Protein AF-A0A060YTP4-F1 (afdb_monomer)

pLDDT: mean 78.11, std 21.28, range [36.34, 98.19]

Mean predicted aligned error: 12.47 Å

Organism: Oncorhynchus mykiss (NCBI:txid8022)

Sequence (143 aa):
SSNTKVCVDCFQAVFTDLEIMAALFSSAIHDVDHPGVSNQFLINTNSELALMYNDASVLENHHLAVGFKLLQEDNCDIFQSLSKKQGQSLRKMVIDMVLATDMSKHMNFLADLKTMVETKKVTSLGVLLLDNYSDRIQVRGHS

Nearest PDB structures (foldseek):
  3tvx-assembly2_B  TM=7.513E-01  e=5.710E-13  Homo sapiens
  1xoq-assembly2_B  TM=7.774E-01  e=2.345E-12  Homo sapiens
  4npv-assembly1_A  TM=8.654E-01  e=2.515E-07  Homo sapiens
  5jo3-assembly1_B  TM=8.421E-01  e=4.683E-07  Homo sapiens
  1tbf-assembly1_A  TM=8.521E-01  e=1.534E-06  Homo sapiens

Secondary structure (DSSP, 8-state):
-HHHHHHHHHHHHHS-HHHHHHHHHHHHHTTTT--SS-HHHHHHTT-HHHHHTTTSSHHHHHHHHHHHHHTTSTT--TTTTS-HHHHHHHHHHHHHHHHTT-HHHHHHHHHHHHHHHHHHTT--S-------TTHHHHTTT--

InterPro domains:
  IPR002073 3'5'-cyclic nucleotide phosphodiesterase, catalytic domain [PF00233] (11-123)
  IPR002073 3'5'-cyclic nucleotide phosphodiesterase, catalytic domain [PS51845] (1-143)
  IPR023088 3'5'-cyclic nucleotide phosphodiesterase [PR00387] (16-29)
  IPR023088 3'5'-cyclic nucleotide phosphodiesterase [PR00387] (30-45)
  IPR023088 3'5'-cyclic nucleotide phosphodiesterase [PR00387] (57-73)
  IPR023174 3'5'-cyclic nucleotide phosphodiesterase, conserved site [PS00126] (30-41)
  IPR036971 3'5'-cyclic nucleotide phosphodiesterase, catalytic domain superfamily [G3DSA:1.10.1300.10] (3-142)

Structure (mmCIF, N/CA/C/O backbone):
data_AF-A0A060YTP4-F1
#
_entry.id   AF-A0A060YTP4-F1
#
loop_
_atom_site.group_PDB
_atom_site.id
_atom_site.type_symbol
_atom_site.label_atom_id
_atom_site.label_alt_id
_atom_site.label_comp_id
_atom_site.label_asym_id
_atom_site.label_entity_id
_atom_site.label_seq_id
_atom_site.pdbx_PDB_ins_code
_atom_site.Cartn_x
_atom_site.Cartn_y
_atom_site.Cartn_z
_atom_site.occupancy
_atom_site.B_iso_or_equiv
_atom_site.auth_seq_id
_atom_site.auth_comp_id
_atom_site.auth_asym_id
_atom_site.auth_atom_id
_atom_site.pdbx_PDB_model_num
ATOM 1 N N . SER A 1 1 ? -10.786 -18.740 -27.279 1.00 48.03 1 SER A N 1
ATOM 2 C CA . SER A 1 1 ? -9.832 -19.471 -26.417 1.00 48.03 1 SER A CA 1
ATOM 3 C C . SER A 1 1 ? -8.364 -19.173 -26.755 1.00 48.03 1 SER A C 1
ATOM 5 O O . SER A 1 1 ? -7.521 -19.256 -25.875 1.00 48.03 1 SER A O 1
ATOM 7 N N . SER A 1 2 ? -8.030 -18.749 -27.983 1.00 44.31 2 SER A N 1
ATOM 8 C CA . SER A 1 2 ? -6.634 -18.498 -28.392 1.00 44.31 2 SER A CA 1
ATOM 9 C C . SER A 1 2 ? -6.033 -17.161 -27.919 1.00 44.31 2 SER A C 1
ATOM 11 O O . SER A 1 2 ? -4.843 -17.111 -27.642 1.00 44.31 2 SER A O 1
ATOM 13 N N . ASN A 1 3 ? -6.833 -16.099 -27.748 1.00 42.06 3 ASN A N 1
ATOM 14 C CA . ASN A 1 3 ? -6.310 -14.778 -27.344 1.00 42.06 3 ASN A CA 1
ATOM 15 C C . ASN A 1 3 ? -5.907 -14.693 -25.864 1.00 42.06 3 ASN A C 1
ATOM 17 O O . ASN A 1 3 ? -5.040 -13.903 -25.510 1.00 42.06 3 ASN A O 1
ATOM 21 N N . THR A 1 4 ? -6.507 -15.511 -24.996 1.00 48.12 4 THR A N 1
ATOM 22 C CA . THR A 1 4 ? -6.185 -15.513 -23.563 1.00 48.12 4 THR A CA 1
ATOM 23 C C . THR A 1 4 ? -4.834 -16.180 -23.296 1.00 48.12 4 THR A C 1
ATOM 25 O O . THR A 1 4 ? -4.093 -15.708 -22.447 1.00 48.12 4 THR A O 1
ATOM 28 N N . LYS A 1 5 ? -4.473 -17.223 -24.060 1.00 45.19 5 LYS A N 1
ATOM 29 C CA . LYS A 1 5 ? -3.175 -17.910 -23.922 1.00 45.19 5 LYS A CA 1
ATOM 30 C C . LYS A 1 5 ? -1.998 -17.030 -24.354 1.00 45.19 5 LYS A C 1
ATOM 32 O O . LYS A 1 5 ? -1.045 -16.891 -23.605 1.00 45.19 5 LYS A O 1
ATOM 37 N N . VAL A 1 6 ? -2.130 -16.333 -25.485 1.00 50.03 6 VAL A N 1
ATOM 38 C CA . VAL A 1 6 ? -1.076 -15.442 -26.014 1.00 50.03 6 VAL A CA 1
ATOM 39 C C . VAL A 1 6 ? -0.746 -14.286 -25.054 1.00 50.03 6 VAL A C 1
ATOM 41 O O . VAL A 1 6 ? 0.403 -13.861 -24.978 1.00 50.03 6 VAL A O 1
ATOM 44 N N . CYS A 1 7 ? -1.730 -13.790 -24.294 1.00 51.00 7 CYS A N 1
ATOM 45 C CA . CYS A 1 7 ? -1.513 -12.722 -23.312 1.00 51.00 7 CYS A CA 1
ATOM 46 C C . CYS A 1 7 ? -0.732 -13.210 -22.076 1.00 51.00 7 CYS A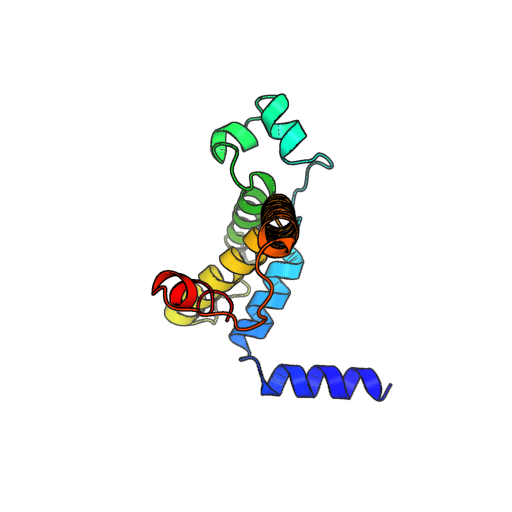 C 1
ATOM 48 O O . CYS A 1 7 ? 0.169 -12.516 -21.611 1.00 51.00 7 CYS A O 1
ATOM 50 N N . VAL A 1 8 ? -1.034 -14.418 -21.579 1.00 54.56 8 VAL A N 1
ATOM 51 C CA . VAL A 1 8 ? -0.358 -15.012 -20.409 1.00 54.56 8 VAL A CA 1
ATOM 52 C C . VAL A 1 8 ? 1.092 -15.386 -20.737 1.00 54.56 8 VAL A C 1
ATOM 54 O O . VAL A 1 8 ? 1.988 -15.090 -19.951 1.00 54.56 8 VAL A O 1
ATOM 57 N N . ASP A 1 9 ? 1.333 -15.944 -21.927 1.00 54.28 9 ASP A N 1
ATOM 58 C CA . ASP A 1 9 ? 2.673 -16.358 -22.367 1.00 54.28 9 ASP A CA 1
ATOM 59 C C . ASP A 1 9 ? 3.614 -15.151 -22.583 1.00 54.28 9 ASP A C 1
ATOM 61 O O . ASP A 1 9 ? 4.808 -15.219 -22.295 1.00 54.28 9 ASP A O 1
ATOM 65 N N . CYS A 1 10 ? 3.080 -14.011 -23.043 1.00 53.28 10 CYS A N 1
ATOM 66 C CA . CYS A 1 10 ? 3.827 -12.752 -23.160 1.00 53.28 10 CYS A CA 1
ATOM 67 C C . CYS A 1 10 ? 4.160 -12.152 -21.782 1.00 53.28 10 CYS A C 1
ATOM 69 O O . CYS A 1 10 ? 5.269 -11.665 -21.570 1.00 53.28 10 CYS A O 1
ATOM 71 N N . PHE A 1 11 ? 3.229 -12.233 -20.825 1.00 52.75 11 PHE A N 1
ATOM 72 C CA . PHE A 1 11 ? 3.435 -11.746 -19.457 1.00 52.75 11 PHE A CA 1
ATOM 73 C C . PHE A 1 11 ? 4.541 -12.521 -18.725 1.00 52.75 11 PHE A C 1
ATOM 75 O O . PHE A 1 11 ? 5.385 -11.910 -18.073 1.00 52.75 11 PHE A O 1
ATOM 82 N N . GLN A 1 12 ? 4.590 -13.847 -18.889 1.00 54.78 12 GLN A N 1
ATOM 83 C CA . GLN A 1 12 ? 5.651 -14.693 -18.321 1.00 54.78 12 GLN A CA 1
ATOM 84 C C . GLN A 1 12 ? 7.034 -14.454 -18.944 1.00 54.78 12 GLN A C 1
ATOM 86 O O . GLN A 1 12 ? 8.048 -14.756 -18.322 1.00 54.78 12 GLN A O 1
ATOM 91 N N . ALA A 1 13 ? 7.100 -13.913 -20.163 1.00 61.31 13 ALA A N 1
ATOM 92 C CA . ALA A 1 13 ? 8.367 -13.587 -20.815 1.00 61.31 13 ALA A CA 1
ATOM 93 C C . ALA A 1 13 ? 8.971 -12.249 -20.345 1.00 61.31 13 ALA A C 1
ATOM 95 O O . ALA A 1 13 ? 10.150 -11.996 -20.591 1.00 61.31 13 ALA A O 1
ATOM 96 N N . VAL A 1 14 ? 8.170 -11.392 -19.700 1.00 73.31 14 VAL A N 1
ATOM 97 C CA . VAL A 1 14 ? 8.561 -10.032 -19.291 1.00 73.31 14 VAL A CA 1
ATOM 98 C C . VAL A 1 14 ? 8.749 -9.924 -17.779 1.00 73.31 14 VAL A C 1
ATOM 100 O O . VAL A 1 14 ? 9.652 -9.215 -17.341 1.00 73.31 14 VAL A O 1
ATOM 103 N N . PHE A 1 15 ? 7.941 -10.642 -16.996 1.00 77.00 15 PHE A N 1
ATOM 104 C CA . PHE A 1 15 ? 7.956 -10.582 -15.537 1.00 77.00 15 PHE A CA 1
ATOM 105 C C . PHE A 1 15 ? 8.395 -11.907 -14.924 1.00 77.00 15 PHE A C 1
ATOM 107 O O . PHE A 1 15 ? 8.018 -12.990 -15.368 1.00 77.00 15 PHE A O 1
ATOM 114 N N . THR A 1 16 ? 9.171 -11.811 -13.855 1.00 87.25 16 THR A N 1
ATOM 115 C CA . THR A 1 16 ? 9.534 -12.937 -13.002 1.00 87.25 16 THR A CA 1
ATOM 116 C C . THR A 1 16 ? 8.312 -13.474 -12.256 1.00 87.25 16 THR A C 1
ATOM 118 O O . THR A 1 16 ? 7.369 -12.742 -11.953 1.00 87.25 16 THR A O 1
ATOM 121 N N . ASP A 1 17 ? 8.358 -14.746 -11.854 1.00 88.50 17 ASP A N 1
ATOM 122 C CA . ASP A 1 17 ? 7.288 -15.355 -11.050 1.00 88.50 17 ASP A CA 1
ATOM 123 C C . ASP A 1 17 ? 7.008 -14.577 -9.751 1.00 88.50 17 ASP A C 1
ATOM 125 O O . ASP A 1 17 ? 5.870 -14.524 -9.286 1.00 88.50 17 ASP A O 1
ATOM 129 N N . LEU A 1 18 ? 8.034 -13.937 -9.172 1.00 87.88 18 LEU A N 1
ATOM 130 C CA . LEU A 1 18 ? 7.894 -13.123 -7.964 1.00 87.88 18 LEU A CA 1
ATOM 131 C C . LEU A 1 18 ? 7.125 -11.818 -8.230 1.00 87.88 18 LEU A C 1
ATOM 133 O O . LEU A 1 18 ? 6.329 -11.407 -7.389 1.00 87.88 18 LEU A O 1
ATOM 137 N N . GLU A 1 19 ? 7.344 -11.180 -9.381 1.00 84.06 19 GLU A N 1
ATOM 138 C CA . GLU A 1 19 ? 6.613 -9.978 -9.808 1.00 84.06 19 GLU A CA 1
ATOM 139 C C . GLU A 1 19 ? 5.157 -10.310 -10.134 1.00 84.06 19 GLU A C 1
ATOM 141 O O . GLU A 1 19 ? 4.252 -9.608 -9.686 1.00 84.06 19 GLU A O 1
ATOM 146 N N . ILE A 1 20 ? 4.914 -11.426 -10.829 1.00 87.44 20 ILE A N 1
ATOM 147 C CA . ILE A 1 20 ? 3.557 -11.915 -11.110 1.00 87.44 20 ILE A CA 1
ATOM 148 C C . ILE A 1 20 ? 2.822 -12.208 -9.796 1.00 87.44 20 ILE A C 1
ATOM 150 O O . ILE A 1 20 ? 1.686 -11.774 -9.607 1.00 87.44 20 ILE A O 1
ATOM 154 N N . MET A 1 21 ? 3.476 -12.899 -8.858 1.00 91.00 21 MET A N 1
ATOM 155 C CA . MET A 1 21 ? 2.915 -13.184 -7.537 1.00 91.00 21 MET A CA 1
ATOM 156 C C . MET A 1 21 ? 2.602 -11.903 -6.759 1.00 91.00 21 MET A C 1
ATOM 158 O O . MET A 1 21 ? 1.520 -11.788 -6.184 1.00 91.00 21 MET A O 1
ATOM 162 N N . ALA A 1 22 ? 3.518 -10.931 -6.762 1.00 91.00 22 ALA A N 1
ATOM 163 C CA . ALA A 1 22 ? 3.303 -9.643 -6.118 1.00 91.00 22 ALA A CA 1
ATOM 164 C C . ALA A 1 22 ? 2.116 -8.895 -6.741 1.00 91.00 22 ALA A C 1
ATOM 166 O O . ALA A 1 22 ? 1.272 -8.398 -6.005 1.00 91.00 22 ALA A O 1
ATOM 167 N N . ALA A 1 23 ? 1.996 -8.873 -8.071 1.00 87.38 23 ALA A N 1
ATOM 168 C CA . ALA A 1 23 ? 0.900 -8.203 -8.768 1.00 87.38 23 ALA A CA 1
ATOM 169 C C . ALA A 1 23 ? -0.461 -8.849 -8.475 1.00 87.38 23 ALA A C 1
ATOM 171 O O . ALA A 1 23 ? -1.446 -8.147 -8.238 1.00 87.38 23 ALA A O 1
ATOM 172 N N . LEU A 1 24 ? -0.521 -10.184 -8.437 1.00 92.19 24 LEU A N 1
ATOM 173 C CA . LEU A 1 24 ? -1.732 -10.919 -8.066 1.00 92.19 24 LEU A CA 1
ATOM 174 C C . LEU A 1 24 ? -2.128 -10.645 -6.614 1.00 92.19 24 LEU A C 1
ATOM 176 O O . LEU A 1 24 ? -3.295 -10.369 -6.338 1.00 92.19 24 LEU A O 1
ATOM 180 N N . PHE A 1 25 ? -1.162 -10.682 -5.696 1.00 94.81 25 PHE A N 1
ATOM 181 C CA . PHE A 1 25 ? -1.419 -10.414 -4.286 1.00 94.81 25 PHE A CA 1
ATOM 182 C C . PHE A 1 25 ? -1.853 -8.965 -4.049 1.00 94.81 25 PHE A C 1
ATOM 184 O O . PHE A 1 25 ? -2.876 -8.746 -3.408 1.00 94.81 25 PHE A O 1
ATOM 191 N N . SER A 1 26 ? -1.151 -7.982 -4.625 1.00 92.31 26 SER A N 1
ATOM 192 C CA . SER A 1 26 ? -1.556 -6.571 -4.598 1.00 92.31 26 SER A CA 1
ATOM 193 C C . SER A 1 26 ? -2.977 -6.390 -5.102 1.00 92.31 26 SER A C 1
ATOM 195 O O . SER A 1 26 ? -3.785 -5.766 -4.426 1.00 92.31 26 SER A O 1
ATOM 197 N N . SER A 1 27 ? -3.306 -6.989 -6.248 1.00 92.19 27 SER A N 1
ATOM 198 C CA . SER A 1 27 ? -4.652 -6.915 -6.822 1.00 92.19 27 SER A CA 1
ATOM 199 C C . SER A 1 27 ? -5.712 -7.507 -5.889 1.00 92.19 27 SER A C 1
ATOM 201 O O . SER A 1 27 ? -6.820 -6.988 -5.825 1.00 92.19 27 SER A O 1
ATOM 203 N N . ALA A 1 28 ? -5.388 -8.560 -5.136 1.00 94.62 28 ALA A N 1
ATOM 204 C CA . ALA A 1 28 ? -6.307 -9.158 -4.170 1.00 94.62 28 ALA A CA 1
ATOM 205 C C . ALA A 1 28 ? -6.530 -8.282 -2.925 1.00 94.62 28 ALA A C 1
ATOM 207 O O . ALA A 1 28 ? -7.636 -8.274 -2.388 1.00 94.62 28 ALA A O 1
ATOM 208 N N . ILE A 1 29 ? -5.504 -7.556 -2.463 1.00 95.94 29 ILE A N 1
ATOM 209 C CA . ILE A 1 29 ? -5.577 -6.779 -1.216 1.00 95.94 29 ILE A CA 1
ATOM 210 C C . ILE A 1 29 ? -5.847 -5.285 -1.410 1.00 95.94 29 ILE A C 1
ATOM 212 O O . ILE A 1 29 ? -6.082 -4.615 -0.414 1.00 95.94 29 ILE A O 1
ATOM 216 N N . HIS A 1 30 ? -5.796 -4.746 -2.634 1.00 94.94 30 HIS A N 1
ATOM 217 C CA . HIS A 1 30 ? -5.741 -3.292 -2.849 1.00 94.94 30 HIS A CA 1
ATOM 218 C C . HIS A 1 30 ? -6.918 -2.493 -2.276 1.00 94.94 30 HIS A C 1
ATOM 220 O O . HIS A 1 30 ? -6.710 -1.321 -2.017 1.00 94.94 30 HIS A O 1
ATOM 226 N N . ASP A 1 31 ? -8.079 -3.120 -2.047 1.00 94.19 31 ASP A N 1
ATOM 227 C CA . ASP A 1 31 ? -9.286 -2.513 -1.455 1.00 94.19 31 ASP A CA 1
ATOM 228 C C . ASP A 1 31 ? -9.795 -3.293 -0.215 1.00 94.19 31 ASP A C 1
ATOM 230 O O . ASP A 1 31 ? -10.973 -3.241 0.155 1.00 94.19 31 ASP A O 1
ATOM 234 N N . VAL A 1 32 ? -8.938 -4.087 0.440 1.0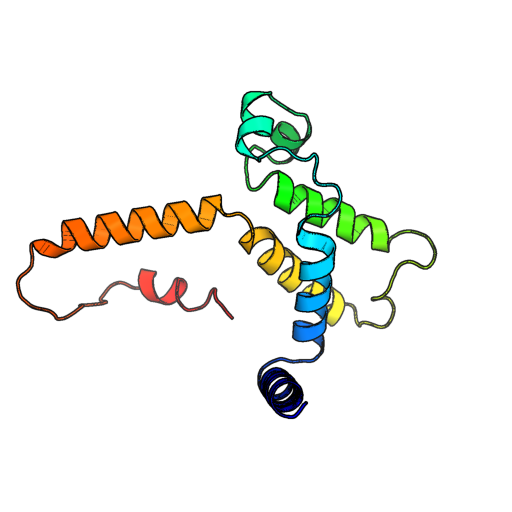0 94.94 32 VAL A N 1
ATOM 235 C CA . VAL A 1 32 ? -9.356 -4.899 1.598 1.00 94.94 32 VAL A CA 1
ATOM 236 C C . VAL A 1 32 ? -9.777 -4.014 2.777 1.00 94.94 32 VAL A C 1
ATOM 238 O O . VAL A 1 32 ? -9.068 -3.084 3.142 1.00 94.94 32 VAL A O 1
ATOM 241 N N . ASP A 1 33 ? -10.912 -4.316 3.412 1.00 96.12 33 ASP A N 1
ATOM 242 C CA . ASP A 1 33 ? -11.459 -3.521 4.529 1.00 96.12 33 ASP A CA 1
ATOM 243 C C . ASP A 1 33 ? -11.820 -2.064 4.149 1.00 96.12 33 ASP A C 1
ATOM 245 O O . ASP A 1 33 ? -11.783 -1.152 4.975 1.00 96.12 33 ASP A O 1
ATOM 249 N N . HIS A 1 34 ? -12.181 -1.816 2.882 1.00 95.50 34 HIS A N 1
ATOM 250 C CA . HIS A 1 34 ? -12.619 -0.492 2.435 1.00 95.50 34 HIS A CA 1
ATOM 251 C C . HIS A 1 34 ? -13.979 -0.091 3.062 1.00 95.50 34 HIS A C 1
ATOM 253 O O . HIS A 1 34 ? -14.990 -0.761 2.841 1.00 95.50 34 HIS A O 1
ATOM 259 N N . PRO A 1 35 ? -14.084 1.067 3.746 1.00 95.12 35 PRO A N 1
ATOM 260 C CA . PRO A 1 35 ? -15.283 1.497 4.484 1.00 95.12 35 PRO A CA 1
ATOM 261 C C . PRO A 1 35 ? -16.409 2.085 3.605 1.00 95.12 35 PRO A C 1
ATOM 263 O O . PRO A 1 35 ? -17.302 2.767 4.101 1.00 95.12 35 PRO A O 1
ATOM 266 N N . GLY A 1 36 ? -16.359 1.887 2.285 1.00 94.88 36 GLY A N 1
ATOM 267 C CA . GLY A 1 36 ? -17.277 2.514 1.318 1.00 94.88 36 GLY A CA 1
ATOM 268 C C . GLY A 1 36 ? -17.224 4.051 1.196 1.00 94.88 36 GLY A C 1
ATOM 269 O O . GLY A 1 36 ? -18.113 4.632 0.577 1.00 94.88 36 GLY A O 1
ATOM 270 N N . VAL A 1 37 ? -16.214 4.724 1.759 1.00 95.50 37 VAL A N 1
ATOM 271 C CA . VAL A 1 37 ? -16.031 6.191 1.693 1.00 95.50 37 VAL A CA 1
ATOM 272 C C . VAL A 1 37 ? -14.637 6.554 1.183 1.00 95.50 37 VAL A C 1
ATOM 274 O O . VAL A 1 37 ? -13.729 5.742 1.282 1.00 95.50 37 VAL A O 1
ATOM 277 N N . SER A 1 38 ? -14.454 7.757 0.634 1.00 95.19 38 SER A N 1
ATOM 278 C CA . SER A 1 38 ? -13.174 8.185 0.046 1.00 95.19 38 SER A CA 1
ATOM 279 C C . SER A 1 38 ? -12.154 8.682 1.081 1.00 95.19 38 SER A C 1
ATOM 281 O O . SER A 1 38 ? -12.530 9.122 2.170 1.00 95.19 38 SER A O 1
ATOM 283 N N . ASN A 1 39 ? -10.870 8.734 0.691 1.00 95.00 39 ASN A N 1
ATOM 284 C CA . ASN A 1 39 ? -9.796 9.379 1.467 1.00 95.00 39 ASN A CA 1
ATOM 285 C C . ASN A 1 39 ? -10.192 10.796 1.927 1.00 95.00 39 ASN A C 1
ATOM 287 O O . ASN A 1 39 ? -10.057 11.135 3.099 1.00 95.00 39 ASN A O 1
ATOM 291 N N . GLN A 1 40 ? -10.768 11.610 1.032 1.00 95.25 40 GLN A N 1
ATOM 292 C CA . GLN A 1 40 ? -11.176 12.980 1.361 1.00 95.25 40 GLN A CA 1
ATOM 293 C C . GLN A 1 40 ? -12.263 13.036 2.440 1.00 95.25 40 GLN A C 1
ATOM 295 O O . GLN A 1 40 ? -12.245 13.931 3.283 1.00 95.25 40 GLN A O 1
ATOM 300 N N . PHE A 1 41 ? -13.214 12.098 2.421 1.00 96.75 41 PHE A N 1
ATOM 301 C CA . PHE A 1 41 ? -14.235 12.018 3.460 1.00 96.75 41 PHE A CA 1
ATOM 302 C C . PHE A 1 41 ? -13.594 11.717 4.818 1.00 96.75 41 PHE A C 1
ATOM 304 O O . PHE A 1 41 ? -13.840 12.445 5.775 1.00 96.75 41 PHE A O 1
ATOM 311 N N . LEU A 1 42 ? -12.714 10.712 4.872 1.00 96.94 42 LEU A N 1
ATOM 312 C CA . LEU A 1 42 ? -12.007 10.300 6.088 1.00 96.94 42 LEU A CA 1
ATOM 313 C C . LEU A 1 42 ? -11.180 11.433 6.710 1.00 96.94 42 LEU A C 1
ATOM 315 O O . LEU A 1 42 ? -11.200 11.590 7.936 1.00 96.94 42 LEU A O 1
ATOM 319 N N . ILE A 1 43 ? -10.504 12.225 5.873 1.00 96.62 43 ILE A N 1
ATOM 320 C CA . ILE A 1 43 ? -9.734 13.412 6.275 1.00 96.62 43 ILE A CA 1
ATOM 321 C C . ILE A 1 43 ? -10.675 14.488 6.826 1.00 96.62 43 ILE A C 1
ATOM 323 O O . ILE A 1 43 ? -10.508 14.954 7.951 1.00 96.62 43 ILE A O 1
ATOM 327 N N . ASN A 1 44 ? -11.730 14.834 6.083 1.00 97.38 44 ASN A N 1
ATOM 328 C CA . ASN A 1 44 ? -12.677 15.879 6.486 1.00 97.38 44 ASN A CA 1
ATOM 329 C C . ASN A 1 44 ? -13.401 15.554 7.802 1.00 97.38 44 ASN A C 1
ATOM 331 O O . ASN A 1 44 ? -13.791 16.463 8.534 1.00 97.38 44 ASN A O 1
ATOM 335 N N . THR A 1 45 ? -13.593 14.269 8.108 1.00 97.50 45 THR A N 1
ATOM 336 C CA . THR A 1 45 ? -14.215 13.815 9.358 1.00 97.50 45 THR A CA 1
ATOM 337 C C . THR A 1 45 ? -13.227 13.595 10.505 1.00 97.50 45 THR A C 1
ATOM 339 O O . THR A 1 45 ? -13.666 13.192 11.577 1.00 97.50 45 THR A O 1
ATOM 342 N N . ASN A 1 46 ? -11.923 13.843 10.317 1.00 96.56 46 ASN A N 1
ATOM 343 C CA . ASN A 1 46 ? -10.864 13.523 11.289 1.00 96.56 46 ASN A CA 1
ATOM 344 C C . ASN A 1 46 ? -10.940 12.065 11.782 1.00 96.56 46 ASN A C 1
ATOM 346 O O . ASN A 1 46 ? -10.870 11.792 12.980 1.00 96.56 46 ASN A O 1
ATOM 350 N N . SER A 1 47 ? -11.155 11.126 10.856 1.00 97.69 47 SER A N 1
ATOM 351 C CA . SER A 1 47 ? -11.236 9.702 11.200 1.00 97.69 47 SER A CA 1
ATOM 352 C C . SER A 1 47 ? -9.922 9.195 11.806 1.00 97.69 47 SER A C 1
ATOM 354 O O . SER A 1 47 ? -8.847 9.715 11.500 1.00 97.69 47 SER A O 1
ATOM 356 N N . GLU A 1 48 ? -9.984 8.129 12.607 1.00 97.62 48 GLU A N 1
ATOM 357 C CA . GLU A 1 48 ? -8.780 7.514 13.185 1.00 97.62 48 GLU A CA 1
ATOM 358 C C . GLU A 1 48 ? -7.773 7.076 12.113 1.00 97.62 48 GLU A C 1
ATOM 360 O O . GLU A 1 48 ? -6.571 7.242 12.303 1.00 97.62 48 GLU A O 1
ATOM 365 N N . LEU A 1 49 ? -8.253 6.584 10.963 1.00 96.81 49 LEU A N 1
ATOM 366 C CA . LEU A 1 49 ? -7.398 6.211 9.834 1.00 96.81 49 LEU A CA 1
ATOM 367 C C . LEU A 1 49 ? -6.663 7.424 9.253 1.00 96.81 49 LEU A C 1
ATOM 369 O O . LEU A 1 49 ? -5.463 7.344 8.999 1.00 96.81 49 LEU A O 1
ATOM 373 N N . ALA A 1 50 ? -7.356 8.552 9.073 1.00 97.25 50 ALA A N 1
ATOM 374 C CA . ALA A 1 50 ? -6.741 9.776 8.563 1.00 97.25 50 ALA A CA 1
ATOM 375 C C . ALA A 1 50 ? -5.647 10.293 9.510 1.00 97.25 50 ALA A C 1
ATOM 377 O O . ALA A 1 50 ? -4.540 10.594 9.066 1.00 97.25 50 ALA A O 1
ATOM 378 N N . LEU A 1 51 ? -5.910 10.276 10.822 1.00 97.31 51 LEU A N 1
ATOM 379 C CA . LEU A 1 51 ? -4.923 10.635 11.845 1.00 97.31 51 LEU A CA 1
ATOM 380 C C . LEU A 1 51 ? -3.730 9.665 11.867 1.00 97.31 51 LEU A C 1
ATOM 382 O O . LEU A 1 51 ? -2.584 10.095 11.966 1.00 97.31 51 LEU A O 1
ATOM 386 N N . MET A 1 52 ? -3.983 8.360 11.750 1.00 97.62 52 MET A N 1
ATOM 387 C CA . MET A 1 52 ? -2.948 7.322 11.758 1.00 97.62 52 MET A CA 1
ATOM 388 C C . MET A 1 52 ? -1.999 7.437 10.562 1.00 97.62 52 MET A C 1
ATOM 390 O O . MET A 1 52 ? -0.785 7.292 10.717 1.00 97.62 52 MET A O 1
ATOM 394 N N . TYR A 1 53 ? -2.548 7.713 9.379 1.00 97.62 53 TYR A N 1
ATOM 395 C CA . TYR A 1 53 ? -1.792 7.804 8.130 1.00 97.62 53 TYR A CA 1
ATOM 396 C C . TYR A 1 53 ? -1.462 9.241 7.710 1.00 97.62 53 TYR A C 1
ATOM 398 O O . TYR A 1 53 ? -0.940 9.453 6.619 1.00 97.62 53 TYR A O 1
ATOM 406 N N . ASN A 1 54 ? -1.680 10.217 8.597 1.00 97.62 54 ASN A N 1
ATOM 407 C CA . ASN A 1 54 ? -1.337 11.628 8.399 1.00 97.62 54 ASN A CA 1
ATOM 408 C C . ASN A 1 54 ? -1.856 12.176 7.057 1.00 97.62 54 ASN A C 1
ATOM 410 O O . ASN A 1 54 ? -1.109 12.799 6.303 1.00 97.62 54 ASN A O 1
ATOM 414 N N . ASP A 1 55 ? -3.118 11.874 6.742 1.00 95.94 55 ASP A N 1
ATOM 415 C CA . ASP A 1 55 ? -3.833 12.299 5.530 1.00 95.94 55 ASP A CA 1
ATOM 416 C C . ASP A 1 55 ? -3.221 11.841 4.186 1.00 95.94 55 ASP A C 1
ATOM 418 O O . ASP A 1 55 ? -3.697 12.231 3.118 1.00 95.94 55 ASP A O 1
ATOM 422 N N . ALA A 1 56 ? -2.196 10.983 4.199 1.00 94.06 56 ALA A N 1
ATOM 423 C CA . ALA A 1 56 ? -1.481 10.547 3.003 1.00 94.06 56 ALA A CA 1
ATOM 424 C C . ALA A 1 56 ? -1.856 9.113 2.609 1.00 94.06 56 ALA A C 1
ATOM 426 O O . ALA A 1 56 ? -1.548 8.171 3.340 1.00 94.06 56 ALA A O 1
ATOM 427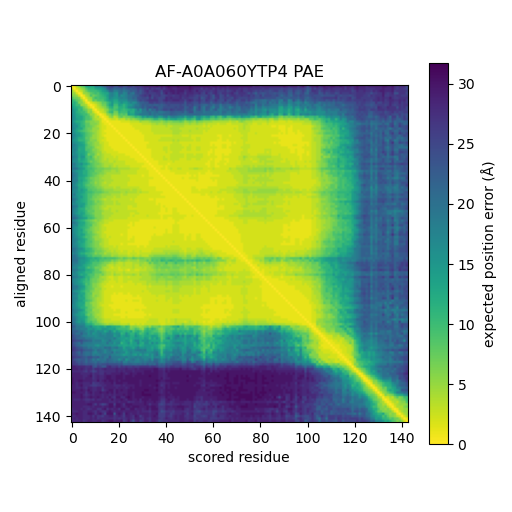 N N . SER A 1 57 ? -2.478 8.939 1.433 1.00 95.06 57 SER A N 1
ATOM 428 C CA . SER A 1 57 ? -2.906 7.629 0.900 1.00 95.06 57 SER A CA 1
ATOM 429 C C . SER A 1 57 ? -3.567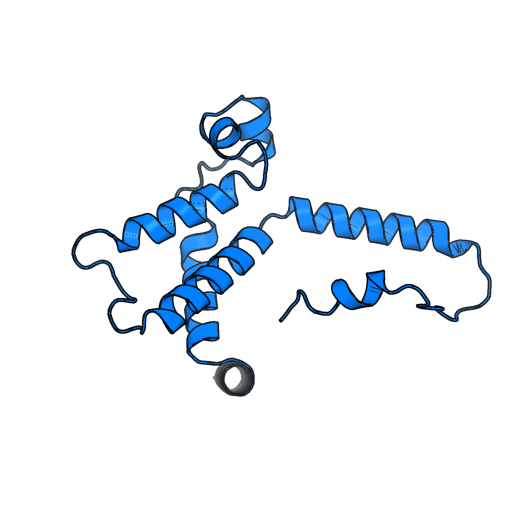 6.761 1.983 1.00 95.06 57 SER A C 1
ATOM 431 O O . SER A 1 57 ? -3.100 5.664 2.294 1.00 95.06 57 SER A O 1
ATOM 433 N N . VAL A 1 58 ? -4.563 7.336 2.670 1.00 97.06 58 VAL A N 1
ATOM 434 C CA . VAL A 1 58 ? -5.099 6.823 3.944 1.00 97.06 58 VAL A CA 1
ATOM 435 C C . VAL A 1 58 ? -5.617 5.395 3.785 1.00 97.06 58 VAL A C 1
ATOM 437 O O . VAL A 1 58 ? -5.222 4.501 4.532 1.00 97.06 58 VAL A O 1
ATOM 440 N N . LEU A 1 59 ? -6.472 5.177 2.790 1.00 97.56 59 LEU A N 1
ATOM 441 C CA . LEU A 1 59 ? -7.047 3.875 2.486 1.00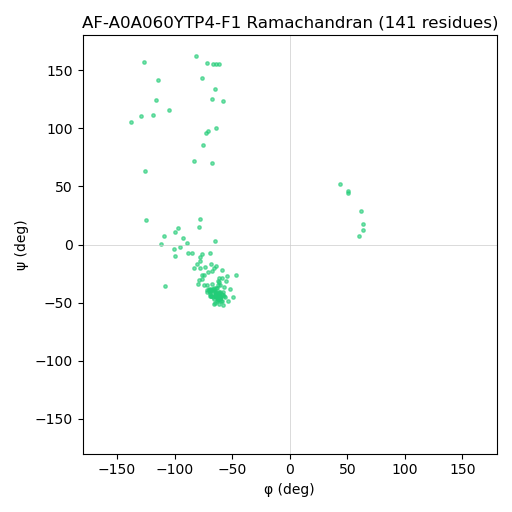 97.56 59 LEU A CA 1
ATOM 442 C C . LEU A 1 59 ? -5.996 2.906 1.955 1.00 97.56 59 LEU A C 1
ATOM 444 O O . LEU A 1 59 ? -5.904 1.792 2.449 1.00 97.56 59 LEU A O 1
ATOM 448 N N . GLU A 1 60 ? -5.124 3.331 1.044 1.00 97.88 60 GLU A N 1
ATOM 449 C CA . GLU A 1 60 ? -4.126 2.440 0.446 1.00 97.88 60 GLU A CA 1
ATOM 450 C C . GLU A 1 60 ? -3.116 1.926 1.488 1.00 97.88 60 GLU A C 1
ATOM 452 O O . GLU A 1 60 ? -2.735 0.752 1.475 1.00 97.88 60 GLU A O 1
ATOM 457 N N . ASN A 1 61 ? -2.725 2.772 2.448 1.00 97.88 61 ASN A N 1
ATOM 458 C CA . ASN A 1 61 ? -1.923 2.343 3.594 1.00 97.88 61 ASN A CA 1
ATOM 459 C C . ASN A 1 61 ? -2.691 1.373 4.504 1.00 97.88 61 ASN A C 1
ATOM 461 O O . ASN A 1 61 ? -2.111 0.391 4.977 1.00 97.88 61 ASN A O 1
ATOM 465 N N . HIS A 1 62 ? -3.986 1.614 4.723 1.00 98.19 62 HIS A N 1
ATOM 466 C CA . HIS A 1 62 ? -4.849 0.719 5.495 1.00 98.19 62 HIS A CA 1
ATOM 467 C C . HIS A 1 62 ? -4.978 -0.663 4.846 1.00 98.19 62 HIS A C 1
ATOM 469 O O . HIS A 1 62 ? -4.755 -1.678 5.506 1.00 98.19 62 HIS A O 1
ATOM 475 N N . HIS A 1 63 ? -5.230 -0.709 3.538 1.00 98.06 63 HIS A N 1
ATOM 476 C CA . HIS A 1 63 ? -5.329 -1.933 2.746 1.00 98.06 63 HIS A CA 1
ATOM 477 C C . HIS A 1 63 ? -4.047 -2.772 2.843 1.00 98.06 63 HIS A C 1
ATOM 479 O O . HIS A 1 63 ? -4.092 -3.978 3.101 1.00 98.06 63 HIS A O 1
ATOM 485 N N . LEU A 1 64 ? -2.880 -2.124 2.745 1.00 98.12 64 LEU A N 1
ATOM 486 C CA . LEU A 1 64 ? -1.585 -2.770 2.962 1.00 98.12 64 LEU A CA 1
ATOM 487 C C . LEU A 1 64 ? -1.438 -3.315 4.386 1.00 98.12 64 LEU A C 1
ATOM 489 O O . LEU A 1 64 ? -1.005 -4.457 4.565 1.00 98.12 64 LEU A O 1
ATOM 493 N N . ALA A 1 65 ? -1.773 -2.518 5.402 1.00 97.75 65 ALA A N 1
ATOM 494 C CA . ALA A 1 65 ? -1.648 -2.922 6.798 1.00 97.75 65 ALA A CA 1
ATOM 495 C C . ALA A 1 65 ? -2.506 -4.157 7.106 1.00 97.75 65 ALA A C 1
ATOM 497 O O . ALA A 1 65 ? -1.998 -5.126 7.674 1.00 97.75 65 ALA A O 1
ATOM 498 N N . VAL A 1 66 ? -3.770 -4.156 6.678 1.00 97.31 66 VAL A N 1
ATOM 499 C CA . VAL A 1 66 ? -4.696 -5.282 6.853 1.00 97.31 66 VAL A CA 1
ATOM 500 C C . VAL A 1 66 ? -4.228 -6.501 6.059 1.00 97.31 66 VAL A C 1
ATOM 502 O O . VAL A 1 66 ? -4.076 -7.577 6.637 1.00 97.31 66 VAL A O 1
ATOM 505 N N . GLY A 1 67 ? -3.918 -6.340 4.769 1.00 96.12 67 GLY A N 1
ATOM 506 C CA . GLY A 1 67 ? -3.493 -7.442 3.903 1.00 96.12 67 GLY A CA 1
ATOM 507 C C . GLY A 1 67 ? -2.248 -8.169 4.420 1.00 96.12 67 GLY A C 1
ATOM 508 O O . GLY A 1 67 ? -2.219 -9.397 4.463 1.00 96.12 67 GLY A O 1
ATOM 509 N N . PHE A 1 68 ? -1.235 -7.432 4.890 1.00 96.69 68 PHE A N 1
ATOM 510 C CA . PHE A 1 68 ? -0.037 -8.041 5.480 1.00 96.69 68 PHE A CA 1
ATOM 511 C C . PHE A 1 68 ? -0.247 -8.580 6.896 1.00 96.69 68 PHE A C 1
ATOM 513 O O . PHE A 1 68 ? 0.477 -9.488 7.304 1.00 96.69 68 PHE A O 1
ATOM 520 N N . LYS A 1 69 ? -1.195 -8.031 7.661 1.00 96.00 69 LYS A N 1
ATOM 521 C CA . LYS A 1 69 ? -1.536 -8.554 8.987 1.00 96.00 69 LYS A CA 1
ATOM 522 C C . LYS A 1 69 ? -2.232 -9.909 8.883 1.00 96.00 69 LYS A C 1
ATOM 524 O O . LYS A 1 69 ? -1.892 -10.799 9.648 1.00 96.00 69 LYS A O 1
ATOM 529 N N . LEU A 1 70 ? -3.121 -10.090 7.905 1.00 94.12 70 LEU A N 1
ATOM 530 C CA . LEU A 1 70 ? -3.814 -11.364 7.673 1.00 94.12 70 LEU A CA 1
ATOM 531 C C . LEU A 1 70 ? -2.853 -12.530 7.394 1.00 94.12 70 LEU A C 1
ATOM 533 O O . LEU A 1 70 ? -3.149 -13.662 7.749 1.00 94.12 70 LEU A O 1
ATOM 537 N N . LEU A 1 71 ? -1.677 -12.264 6.820 1.00 91.94 71 LEU A N 1
ATOM 538 C CA . LEU A 1 71 ? -0.642 -13.284 6.611 1.00 91.94 71 LEU A CA 1
ATOM 539 C C . LEU A 1 71 ? 0.001 -13.787 7.912 1.00 91.94 71 LEU A C 1
ATOM 541 O O . LEU A 1 71 ? 0.666 -14.815 7.894 1.00 91.94 71 LEU A O 1
ATOM 545 N N . GLN A 1 72 ? -0.153 -13.056 9.020 1.00 91.44 72 GLN A N 1
ATOM 546 C CA . GLN A 1 72 ? 0.375 -13.442 10.333 1.00 91.44 72 GLN A CA 1
ATOM 547 C C . GLN A 1 72 ? -0.604 -14.320 11.124 1.00 91.44 72 GLN A C 1
ATOM 549 O O . GLN A 1 72 ? -0.237 -14.809 12.189 1.00 91.44 72 GLN A O 1
ATOM 554 N N . GLU A 1 73 ? -1.830 -14.507 10.628 1.00 93.00 73 GLU A N 1
ATOM 555 C CA . GLU A 1 73 ? -2.814 -15.413 11.222 1.00 93.00 73 GLU A CA 1
ATOM 556 C C . GLU A 1 73 ? -2.420 -16.884 10.994 1.00 93.00 73 GLU A C 1
ATOM 558 O O . GLU A 1 73 ? -1.703 -17.232 10.046 1.00 93.00 73 GLU A O 1
ATOM 563 N N . ASP A 1 74 ? -2.912 -17.769 11.862 1.00 88.62 74 ASP A N 1
ATOM 564 C CA . ASP A 1 74 ? -2.569 -19.191 11.831 1.00 88.62 74 ASP A CA 1
ATOM 565 C C . ASP A 1 74 ? -2.924 -19.835 10.478 1.00 88.62 74 ASP A C 1
ATOM 567 O O . ASP A 1 74 ? -4.079 -19.863 10.056 1.00 88.62 74 ASP A O 1
ATOM 571 N N . ASN A 1 75 ? -1.923 -20.434 9.824 1.00 88.62 75 ASN A N 1
ATOM 572 C CA . ASN A 1 75 ? -2.026 -21.077 8.503 1.00 88.62 75 ASN A CA 1
ATOM 573 C C . ASN A 1 75 ? -2.381 -20.137 7.332 1.00 88.62 75 ASN A C 1
ATOM 575 O O . ASN A 1 75 ? -2.775 -20.619 6.268 1.00 88.62 75 ASN A O 1
ATOM 579 N N . CYS A 1 76 ? -2.214 -18.820 7.487 1.00 89.31 76 CYS A N 1
ATOM 580 C CA . CYS A 1 76 ? -2.465 -17.845 6.421 1.00 89.31 76 CYS A CA 1
ATOM 581 C C . CYS A 1 76 ? -1.196 -17.347 5.707 1.00 89.31 76 CYS A C 1
ATOM 583 O O . CYS A 1 76 ? -1.309 -16.613 4.722 1.00 89.31 76 CYS A O 1
ATOM 585 N N . ASP A 1 77 ? 0.004 -17.760 6.136 1.00 91.19 77 ASP A N 1
ATOM 586 C CA . ASP A 1 77 ? 1.259 -17.374 5.479 1.00 91.19 77 ASP A CA 1
ATOM 587 C C . ASP A 1 77 ? 1.476 -18.131 4.155 1.00 91.19 77 ASP A C 1
ATOM 589 O O . ASP A 1 77 ? 2.165 -19.152 4.069 1.00 91.19 77 ASP A O 1
ATOM 593 N N . ILE A 1 78 ? 0.901 -17.587 3.083 1.00 92.25 78 ILE A N 1
ATOM 594 C CA . ILE A 1 78 ? 1.084 -18.081 1.711 1.00 92.25 78 ILE A CA 1
ATOM 595 C C . ILE A 1 78 ? 2.504 -17.844 1.163 1.00 92.25 78 ILE A C 1
ATOM 597 O O . ILE A 1 78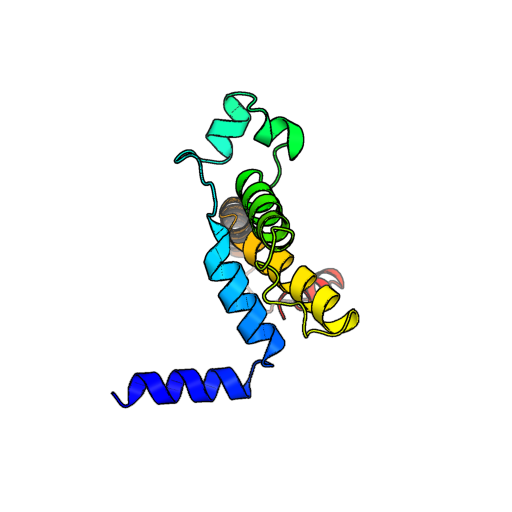 ? 2.832 -18.344 0.088 1.00 92.25 78 ILE A O 1
ATOM 601 N N . PHE A 1 79 ? 3.356 -17.103 1.882 1.00 92.19 79 PHE A N 1
ATOM 602 C CA . PHE A 1 79 ? 4.723 -16.762 1.483 1.00 92.19 79 PHE A CA 1
ATOM 603 C C . PHE A 1 79 ? 5.796 -17.475 2.315 1.00 92.19 79 PHE A C 1
ATOM 605 O O . PHE A 1 79 ? 6.986 -17.228 2.102 1.00 92.19 79 PHE A O 1
ATOM 612 N N . GLN A 1 80 ? 5.409 -18.412 3.187 1.00 91.19 80 GLN A N 1
ATOM 613 C CA . GLN A 1 80 ? 6.313 -1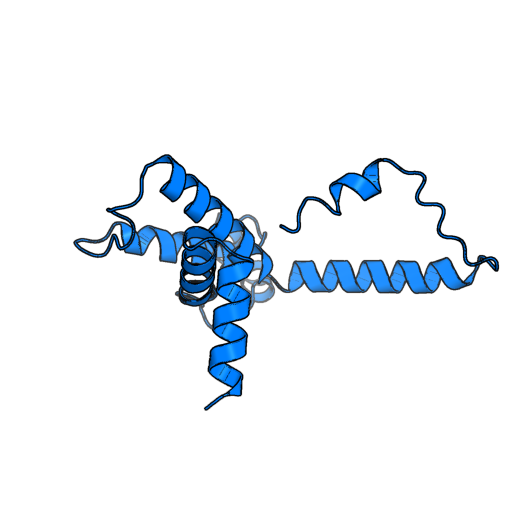9.140 4.087 1.00 91.19 80 GLN A CA 1
ATOM 614 C C . GLN A 1 80 ? 7.489 -19.843 3.382 1.00 91.19 80 GLN A C 1
ATOM 616 O O . GLN A 1 80 ? 8.545 -20.056 3.975 1.00 91.19 80 GLN A O 1
ATOM 621 N N . SER A 1 81 ? 7.326 -20.220 2.107 1.00 92.06 81 SER A N 1
ATOM 622 C CA . SER A 1 81 ? 8.361 -20.895 1.316 1.00 92.06 81 SER A CA 1
ATOM 623 C C . SER A 1 81 ? 9.357 -19.939 0.652 1.00 92.06 81 SER A C 1
ATOM 625 O O . SER A 1 81 ? 10.324 -20.395 0.040 1.00 92.06 81 SER A O 1
ATOM 627 N N . LEU A 1 82 ? 9.130 -18.623 0.717 1.00 93.62 82 LEU A N 1
ATOM 628 C CA . LEU A 1 82 ? 10.030 -17.633 0.135 1.00 93.62 82 LEU A CA 1
ATOM 629 C C . LEU A 1 82 ? 11.273 -17.446 1.006 1.00 93.62 82 LEU A C 1
ATOM 631 O O . LEU A 1 82 ? 11.218 -17.407 2.234 1.00 93.62 82 LEU A O 1
ATOM 635 N N . SER A 1 83 ? 12.422 -17.232 0.363 1.00 96.25 83 SER A N 1
ATOM 636 C CA . SER A 1 83 ? 13.599 -16.760 1.092 1.00 96.25 83 SER A CA 1
ATOM 637 C C . SER A 1 83 ? 13.350 -15.364 1.671 1.00 96.25 83 SER A C 1
ATOM 639 O O . SER A 1 83 ? 12.604 -14.560 1.110 1.00 96.25 83 SER A O 1
ATOM 641 N N . LYS A 1 84 ? 14.068 -15.009 2.743 1.00 94.00 84 LYS A N 1
ATOM 642 C CA . LYS A 1 84 ? 13.985 -13.672 3.357 1.00 94.00 84 LYS A CA 1
ATOM 643 C C . LYS A 1 84 ? 14.172 -12.534 2.343 1.00 94.00 84 LYS A C 1
ATOM 645 O O . LYS A 1 84 ? 13.482 -11.522 2.423 1.00 94.00 84 LYS A O 1
ATOM 650 N N . LYS A 1 85 ? 15.080 -12.708 1.374 1.00 95.44 85 LYS A N 1
ATOM 651 C CA . LYS A 1 85 ? 15.326 -11.727 0.307 1.00 95.44 85 LYS A CA 1
ATOM 652 C C . LYS A 1 85 ? 14.120 -11.602 -0.628 1.00 95.44 85 LYS A C 1
ATOM 654 O O . LYS A 1 85 ? 13.708 -10.488 -0.925 1.00 95.44 85 LYS A O 1
ATOM 659 N N . GLN A 1 86 ? 13.536 -12.724 -1.051 1.00 94.88 86 GLN A N 1
ATOM 660 C CA . GLN A 1 86 ? 12.333 -12.722 -1.889 1.00 94.88 86 GLN A CA 1
ATOM 661 C C . GLN A 1 86 ? 11.138 -12.110 -1.157 1.00 94.88 86 GLN A C 1
ATOM 663 O O . GLN A 1 86 ? 10.448 -11.289 -1.745 1.00 94.88 86 GLN A O 1
ATOM 668 N N . GLY A 1 87 ? 10.939 -12.427 0.126 1.00 95.56 87 GLY A N 1
ATOM 669 C CA . GLY A 1 87 ? 9.873 -11.827 0.935 1.00 95.56 87 GLY A CA 1
ATOM 670 C C . GLY A 1 87 ? 10.013 -10.307 1.069 1.00 95.56 87 GLY A C 1
ATOM 671 O O . GLY A 1 87 ? 9.033 -9.578 0.938 1.00 95.56 87 GLY A O 1
ATOM 672 N N . GLN A 1 88 ? 11.238 -9.800 1.251 1.00 96.06 88 GLN A N 1
ATOM 673 C CA . GLN A 1 88 ? 11.504 -8.356 1.262 1.00 96.06 88 GLN A CA 1
ATOM 674 C C . GLN A 1 88 ? 11.223 -7.700 -0.097 1.00 96.06 88 GLN A C 1
ATOM 676 O O . GLN A 1 88 ? 10.590 -6.645 -0.142 1.00 96.06 88 GLN A O 1
ATOM 681 N N . SER A 1 89 ? 11.661 -8.326 -1.194 1.00 94.06 89 SER A N 1
ATOM 682 C CA . SER A 1 89 ? 11.383 -7.848 -2.552 1.00 94.06 89 SER A CA 1
ATOM 683 C C . SER A 1 89 ? 9.885 -7.843 -2.858 1.00 94.06 89 SER A C 1
ATOM 685 O O . SER A 1 89 ? 9.371 -6.823 -3.305 1.00 94.06 89 SER A O 1
ATOM 687 N N . LEU A 1 90 ? 9.172 -8.931 -2.549 1.00 95.19 90 LEU A N 1
ATOM 688 C CA . LEU A 1 90 ? 7.724 -9.036 -2.726 1.00 95.19 90 LEU A CA 1
ATOM 689 C C . LEU A 1 90 ? 7.000 -7.959 -1.928 1.00 95.19 90 LEU A C 1
ATOM 691 O O . LEU A 1 90 ? 6.185 -7.235 -2.488 1.00 95.19 90 LEU A O 1
ATOM 695 N N . ARG A 1 91 ? 7.345 -7.788 -0.645 1.00 96.62 91 ARG A N 1
ATOM 696 C CA . ARG A 1 91 ? 6.737 -6.752 0.195 1.00 96.62 91 ARG A CA 1
ATOM 697 C C . ARG A 1 91 ? 6.907 -5.364 -0.413 1.00 96.62 91 ARG A C 1
ATOM 699 O O . ARG A 1 91 ? 5.946 -4.603 -0.438 1.00 96.62 91 ARG A O 1
ATOM 706 N N . LYS A 1 92 ? 8.107 -5.037 -0.899 1.00 94.94 92 LYS A N 1
ATOM 707 C CA . LYS A 1 92 ? 8.365 -3.747 -1.543 1.00 94.94 92 LYS A CA 1
ATOM 708 C C . LYS A 1 92 ? 7.496 -3.556 -2.789 1.00 94.94 92 LYS A C 1
ATOM 710 O O . LYS A 1 92 ? 6.818 -2.541 -2.878 1.00 94.94 92 LYS A O 1
ATOM 715 N N . MET A 1 93 ? 7.483 -4.533 -3.696 1.00 93.25 93 MET A N 1
ATOM 716 C CA . MET A 1 93 ? 6.678 -4.464 -4.921 1.00 93.25 93 MET A CA 1
ATOM 717 C C . MET A 1 93 ? 5.189 -4.300 -4.605 1.00 93.25 93 MET A C 1
ATOM 719 O O . MET A 1 93 ? 4.515 -3.473 -5.209 1.00 93.25 93 MET A O 1
ATOM 723 N N . VAL A 1 94 ? 4.685 -5.038 -3.612 1.00 95.50 94 VAL A N 1
ATOM 724 C CA . VAL A 1 94 ? 3.276 -4.971 -3.217 1.00 95.50 94 VAL A CA 1
ATOM 725 C C . VAL A 1 94 ? 2.900 -3.593 -2.676 1.00 95.50 94 VAL A C 1
ATOM 727 O O . VAL A 1 94 ? 1.862 -3.058 -3.059 1.00 95.50 94 VAL A O 1
ATOM 730 N N . ILE A 1 95 ? 3.750 -3.014 -1.819 1.00 95.56 95 ILE A N 1
ATOM 731 C CA . ILE A 1 95 ? 3.564 -1.657 -1.286 1.00 95.56 95 ILE A CA 1
ATOM 732 C C . ILE A 1 95 ? 3.534 -0.636 -2.424 1.00 95.56 95 ILE A C 1
ATOM 734 O O . ILE A 1 95 ? 2.614 0.177 -2.478 1.00 95.56 95 ILE A O 1
ATOM 738 N N . ASP A 1 96 ? 4.504 -0.701 -3.338 1.00 90.44 96 ASP A N 1
ATOM 739 C CA . ASP A 1 96 ? 4.600 0.236 -4.457 1.00 90.44 96 ASP A CA 1
ATOM 740 C C . ASP A 1 96 ? 3.351 0.144 -5.364 1.00 90.44 96 ASP A C 1
ATOM 742 O O . ASP A 1 96 ? 2.791 1.172 -5.741 1.00 90.44 96 ASP A O 1
ATOM 746 N N . MET A 1 97 ? 2.855 -1.070 -5.644 1.00 89.75 97 MET A N 1
ATOM 747 C CA . MET A 1 97 ? 1.664 -1.291 -6.477 1.00 89.75 97 MET A CA 1
ATOM 748 C C . MET A 1 97 ? 0.357 -0.825 -5.827 1.00 89.75 97 MET A C 1
ATOM 750 O O . MET A 1 97 ? -0.449 -0.190 -6.501 1.00 89.75 97 MET A O 1
ATOM 754 N N . VAL A 1 98 ? 0.129 -1.105 -4.539 1.00 94.81 98 VAL A N 1
ATOM 755 C CA . VAL A 1 98 ? -1.108 -0.668 -3.860 1.00 94.81 98 VAL A CA 1
ATOM 756 C C . VAL A 1 98 ? -1.093 0.843 -3.625 1.00 94.81 98 VAL A C 1
ATOM 758 O O . VAL A 1 98 ? -2.087 1.511 -3.854 1.00 94.81 98 VAL A O 1
ATOM 761 N N . LEU A 1 99 ? 0.044 1.447 -3.267 1.00 93.00 99 LEU A N 1
ATOM 762 C CA . LEU A 1 99 ? 0.114 2.909 -3.137 1.00 93.00 99 LEU A CA 1
ATOM 763 C C . LEU A 1 99 ? -0.084 3.649 -4.469 1.00 93.00 99 LEU A C 1
ATOM 765 O O . LEU A 1 99 ? -0.386 4.848 -4.448 1.00 93.00 99 LEU A O 1
ATOM 769 N N . ALA A 1 100 ? 0.124 2.973 -5.602 1.00 88.94 100 ALA A N 1
ATOM 770 C CA . ALA A 1 100 ? -0.124 3.511 -6.934 1.00 88.94 100 ALA A CA 1
ATOM 771 C C . ALA A 1 100 ? -1.613 3.502 -7.327 1.00 88.94 100 ALA A C 1
ATOM 773 O O . ALA A 1 100 ? -1.973 4.199 -8.274 1.00 88.94 100 ALA A O 1
ATOM 774 N N . THR A 1 101 ? -2.486 2.782 -6.607 1.00 89.75 101 THR A N 1
ATOM 775 C CA . THR A 1 101 ? -3.941 2.831 -6.848 1.00 89.75 101 THR A CA 1
ATOM 776 C C . THR A 1 101 ? -4.597 4.084 -6.269 1.00 89.75 101 THR A C 1
ATOM 778 O O . THR A 1 101 ? -5.735 4.390 -6.620 1.00 89.75 101 THR A O 1
ATOM 781 N N . ASP A 1 102 ? -3.873 4.856 -5.450 1.00 88.88 102 ASP A N 1
ATOM 782 C CA . ASP A 1 102 ? -4.318 6.161 -4.965 1.00 88.88 102 ASP A CA 1
ATOM 783 C C . ASP A 1 102 ? -4.476 7.147 -6.133 1.00 88.88 102 ASP A C 1
ATOM 785 O O . ASP A 1 102 ? -3.524 7.767 -6.628 1.00 88.88 102 ASP A O 1
ATOM 789 N N . MET A 1 103 ? -5.724 7.327 -6.556 1.00 75.62 103 MET A N 1
ATOM 790 C CA . MET A 1 103 ? -6.085 8.170 -7.691 1.00 75.62 103 MET A CA 1
ATOM 791 C C . MET A 1 103 ? -5.753 9.653 -7.481 1.00 75.62 103 MET A C 1
ATOM 793 O O . MET A 1 103 ? -5.648 10.388 -8.467 1.00 75.62 103 MET A O 1
ATOM 797 N N . SER A 1 104 ? -5.536 10.113 -6.240 1.00 73.50 104 SER A N 1
ATOM 798 C CA . SER A 1 104 ? -5.118 11.498 -5.979 1.00 73.50 104 SER A CA 1
ATOM 799 C C . SER A 1 104 ? -3.754 11.807 -6.611 1.00 73.50 104 SER A C 1
ATOM 801 O O . SER A 1 104 ? -3.554 12.886 -7.173 1.00 73.50 104 SER A O 1
ATOM 803 N N . LYS A 1 105 ? -2.844 10.823 -6.641 1.00 68.06 105 LYS A N 1
ATOM 804 C CA . LYS A 1 105 ? -1.517 10.946 -7.265 1.00 68.06 105 LYS A CA 1
ATOM 805 C C . LYS A 1 105 ? -1.611 11.035 -8.785 1.00 68.06 105 LYS A C 1
ATOM 807 O O . LYS A 1 105 ? -0.906 11.834 -9.403 1.00 68.06 105 LYS A O 1
ATOM 812 N N . HIS A 1 106 ? -2.519 10.270 -9.390 1.00 67.69 106 HIS A N 1
ATOM 813 C CA . HIS A 1 106 ? -2.767 10.327 -10.831 1.00 67.69 106 HIS A CA 1
ATOM 814 C C . HIS A 1 106 ? -3.405 11.648 -11.272 1.00 67.69 106 HIS A C 1
ATOM 816 O O . HIS A 1 106 ? -3.030 12.190 -12.313 1.00 67.69 106 HIS A O 1
ATOM 822 N N . MET A 1 107 ? -4.332 12.195 -10.484 1.00 61.56 107 MET A N 1
ATOM 823 C CA . MET A 1 107 ? -4.982 13.470 -10.802 1.00 61.56 107 MET A CA 1
ATOM 824 C C . MET A 1 107 ? -4.014 14.651 -10.713 1.00 61.56 107 MET A C 1
ATOM 826 O O . MET A 1 107 ? -4.045 15.516 -11.587 1.00 61.56 107 MET A O 1
ATOM 830 N N . ASN A 1 108 ? -3.109 14.649 -9.730 1.00 63.69 108 ASN A N 1
ATOM 831 C CA . ASN A 1 108 ? -2.050 15.656 -9.630 1.00 63.69 108 ASN A CA 1
ATOM 832 C C . ASN A 1 108 ? -1.136 15.630 -10.866 1.00 63.69 108 ASN A C 1
ATOM 834 O O . ASN A 1 108 ? -0.915 16.663 -11.489 1.00 63.69 108 ASN A O 1
ATOM 838 N N . PHE A 1 109 ? -0.710 14.442 -11.309 1.00 57.53 109 PHE A N 1
ATOM 839 C CA . PHE A 1 109 ? 0.089 14.302 -12.531 1.00 57.53 109 PHE A CA 1
ATOM 840 C C . PHE A 1 109 ? -0.643 14.794 -13.793 1.00 57.53 109 PHE A C 1
ATOM 842 O O . PHE A 1 109 ? -0.054 15.483 -14.625 1.00 57.53 109 PHE A O 1
ATOM 849 N N . LEU A 1 110 ? -1.934 14.479 -13.949 1.00 64.88 110 LEU A N 1
ATOM 850 C CA . LEU A 1 110 ? -2.729 14.968 -15.082 1.00 64.88 110 LEU A CA 1
ATOM 851 C C . LEU A 1 110 ? -2.915 16.491 -15.049 1.00 64.88 110 LEU A C 1
ATOM 853 O O . LEU A 1 110 ? -2.887 17.131 -16.103 1.00 64.88 110 LEU A O 1
ATOM 857 N N . ALA A 1 111 ? -3.087 17.076 -13.863 1.00 68.31 111 ALA A N 1
ATOM 858 C CA . ALA A 1 111 ? -3.174 18.522 -13.684 1.00 68.31 111 ALA A CA 1
ATOM 859 C C . ALA A 1 111 ? -1.848 19.217 -14.038 1.00 68.31 111 ALA A C 1
ATOM 861 O O . ALA A 1 111 ? -1.854 20.211 -14.771 1.00 68.31 111 ALA A O 1
ATOM 862 N N . ASP A 1 112 ? -0.717 18.654 -13.610 1.00 65.75 112 ASP A N 1
ATOM 863 C CA . ASP A 1 112 ? 0.620 19.149 -13.943 1.00 65.75 112 ASP A CA 1
ATOM 864 C C . ASP A 1 112 ? 0.899 19.045 -15.446 1.00 65.75 112 ASP A C 1
ATOM 866 O O . ASP A 1 112 ? 1.359 20.007 -16.066 1.00 65.75 112 ASP A O 1
ATOM 870 N N . LEU A 1 113 ? 0.552 17.915 -16.074 1.00 58.72 113 LEU A N 1
ATOM 871 C CA . LEU A 1 113 ? 0.665 17.740 -17.523 1.00 58.72 113 LEU A CA 1
ATOM 872 C C . LEU A 1 113 ? -0.189 18.748 -18.290 1.00 58.72 113 LEU A C 1
ATOM 874 O O . LEU A 1 113 ? 0.288 19.349 -19.253 1.00 58.72 113 LEU A O 1
ATOM 878 N N . LYS A 1 114 ? -1.441 18.958 -17.873 1.00 63.72 114 LYS A N 1
ATOM 879 C CA . LYS A 1 114 ? -2.337 19.929 -18.506 1.00 63.72 114 LYS A CA 1
ATOM 880 C C . LYS A 1 114 ? -1.768 21.344 -18.403 1.00 63.72 114 LYS A C 1
ATOM 882 O O . LYS A 1 114 ? -1.673 22.035 -19.417 1.00 63.72 114 LYS A O 1
ATOM 887 N N . THR A 1 115 ? -1.296 21.725 -17.219 1.00 70.31 115 THR A N 1
ATOM 888 C CA . THR A 1 115 ? -0.644 23.019 -16.972 1.00 70.31 115 THR A CA 1
ATOM 889 C C . THR A 1 115 ? 0.618 23.173 -17.824 1.00 70.31 115 THR A C 1
ATOM 891 O O . THR A 1 115 ? 0.849 24.222 -18.426 1.00 70.31 115 THR A O 1
ATOM 894 N N . MET A 1 116 ? 1.421 22.117 -17.959 1.00 61.50 116 MET A N 1
ATOM 895 C CA . MET A 1 116 ? 2.622 22.119 -18.793 1.00 61.50 116 MET A CA 1
ATOM 896 C C . MET A 1 116 ? 2.298 22.245 -20.289 1.00 61.50 116 MET A C 1
ATOM 898 O O . MET A 1 116 ? 3.009 22.937 -21.010 1.00 61.50 116 MET A O 1
ATOM 902 N N . VAL A 1 117 ? 1.228 21.614 -20.778 1.00 68.62 117 VAL A N 1
ATOM 903 C CA . VAL A 1 117 ? 0.782 21.731 -22.179 1.00 68.62 117 VAL A CA 1
ATOM 904 C C . VAL A 1 117 ? 0.209 23.121 -22.467 1.00 68.62 117 VAL A C 1
ATOM 906 O O . VAL A 1 117 ? 0.472 23.689 -23.528 1.00 68.62 117 VAL A O 1
ATOM 909 N N . GLU A 1 118 ? -0.540 23.694 -21.526 1.00 64.94 118 GLU A N 1
ATOM 910 C CA . GLU A 1 118 ? -1.099 25.045 -21.637 1.00 64.94 118 GLU A CA 1
ATOM 911 C C . GLU A 1 118 ? -0.001 26.118 -21.607 1.00 64.94 118 GLU A C 1
ATOM 913 O O . GLU A 1 118 ? -0.028 27.047 -22.414 1.00 64.94 118 GLU A O 1
ATOM 918 N N . THR A 1 119 ? 1.020 25.947 -20.764 1.00 59.19 119 THR A N 1
ATOM 919 C CA . THR A 1 119 ? 2.183 26.850 -20.690 1.00 59.19 119 THR A CA 1
ATOM 920 C C . THR A 1 119 ? 3.175 26.658 -21.846 1.00 59.19 119 THR A C 1
ATOM 922 O O . THR A 1 119 ? 3.783 27.630 -22.294 1.00 59.19 119 THR A O 1
ATOM 925 N N . LYS A 1 120 ? 3.302 25.445 -22.411 1.00 49.59 120 LYS A N 1
ATOM 926 C CA . LYS A 1 120 ? 4.143 25.161 -23.596 1.00 49.59 120 LYS A CA 1
ATOM 927 C C . LYS A 1 120 ? 3.546 25.617 -24.930 1.00 49.59 120 LYS A C 1
ATOM 929 O O . LYS A 1 120 ? 4.267 25.627 -25.925 1.00 49.59 120 LYS A O 1
ATOM 934 N N . LYS A 1 121 ? 2.288 26.076 -24.990 1.00 44.69 121 LYS A N 1
ATOM 935 C CA . LYS A 1 121 ? 1.718 26.693 -26.209 1.00 44.69 121 LYS A CA 1
ATOM 936 C C . LYS A 1 121 ? 2.384 28.023 -26.625 1.00 44.69 121 LYS A C 1
ATOM 938 O O . LYS A 1 121 ? 1.952 28.613 -27.611 1.00 44.69 121 LYS A O 1
ATOM 943 N N . VAL A 1 122 ? 3.434 28.488 -25.934 1.00 47.62 122 VAL A N 1
ATOM 944 C CA . VAL A 1 122 ? 4.084 29.792 -26.182 1.00 47.62 122 VAL A CA 1
ATOM 945 C C . VAL A 1 122 ? 5.514 29.705 -26.759 1.00 47.62 122 VAL A C 1
ATOM 947 O O . VAL A 1 122 ? 6.088 30.737 -27.089 1.00 47.62 122 VAL A O 1
ATOM 950 N N . THR A 1 123 ? 6.097 28.527 -27.014 1.00 37.66 123 THR A N 1
ATOM 951 C CA . THR A 1 123 ? 7.409 28.440 -27.701 1.00 37.66 123 THR A CA 1
ATOM 952 C C . THR A 1 123 ? 7.327 27.676 -29.025 1.00 37.66 123 THR A C 1
ATOM 954 O O . THR A 1 123 ? 7.100 26.473 -29.084 1.00 37.66 123 THR A O 1
ATOM 957 N N . SER A 1 124 ? 7.504 28.415 -30.122 1.00 39.16 124 SER A N 1
ATOM 958 C CA . SER A 1 124 ? 7.228 28.033 -31.513 1.00 39.16 124 SER A CA 1
ATOM 959 C C . SER A 1 124 ? 8.261 27.120 -32.195 1.00 39.16 124 SER A C 1
ATOM 961 O O . SER A 1 124 ? 8.296 27.065 -33.422 1.00 39.16 124 SER A O 1
ATOM 963 N N . LEU A 1 125 ? 9.086 26.365 -31.469 1.00 41.38 125 LEU A N 1
ATOM 964 C CA . LEU A 1 125 ? 9.991 25.389 -32.089 1.00 41.38 125 LEU A CA 1
ATOM 965 C C . LEU A 1 125 ? 10.016 24.091 -31.282 1.00 41.38 125 LEU A C 1
ATOM 967 O O . LEU A 1 125 ? 10.607 24.018 -30.209 1.00 41.38 125 LEU A O 1
ATOM 971 N N . GLY A 1 126 ? 9.351 23.066 -31.820 1.00 43.41 126 GLY A N 1
ATOM 972 C CA . GLY A 1 126 ? 9.204 21.731 -31.242 1.00 43.41 126 GLY A CA 1
ATOM 973 C C . GLY A 1 126 ? 10.500 20.921 -31.180 1.00 43.41 126 GLY A C 1
ATOM 974 O O . GLY A 1 126 ? 10.635 19.920 -31.876 1.00 43.41 126 GLY A O 1
ATOM 975 N N . VAL A 1 127 ? 11.423 21.318 -30.307 1.00 39.94 127 VAL A N 1
ATOM 976 C CA . VAL A 1 127 ? 12.530 20.481 -29.833 1.00 39.94 127 VAL A CA 1
ATOM 977 C C . VAL A 1 127 ? 12.531 20.545 -28.305 1.00 39.94 127 VAL A C 1
ATOM 979 O O . VAL A 1 127 ? 12.804 21.587 -27.715 1.00 39.94 127 VAL A O 1
ATOM 982 N N . LEU A 1 128 ? 12.174 19.432 -27.656 1.00 43.34 128 LEU A N 1
ATOM 983 C CA . LEU A 1 128 ? 12.293 19.263 -26.206 1.00 43.34 128 LEU A CA 1
ATOM 984 C C . LEU A 1 128 ? 13.782 19.147 -25.852 1.00 43.34 128 LEU A C 1
ATOM 986 O O . LEU A 1 128 ? 14.365 18.071 -25.964 1.00 43.34 128 LEU A O 1
ATOM 990 N N . LEU A 1 129 ? 14.398 20.251 -25.430 1.00 41.72 129 LEU A N 1
ATOM 991 C CA . LEU A 1 129 ? 15.677 20.220 -24.721 1.00 41.72 129 LEU A CA 1
ATOM 992 C C . LEU A 1 129 ? 15.431 19.686 -23.303 1.00 41.72 129 LEU A C 1
ATOM 994 O O . LEU A 1 129 ? 15.023 20.428 -22.411 1.00 41.72 129 LEU A O 1
ATOM 998 N N . LEU A 1 130 ? 15.640 18.382 -23.112 1.00 45.12 130 LEU A N 1
ATOM 999 C CA . LEU A 1 130 ? 15.724 17.746 -21.793 1.00 45.12 130 LEU A CA 1
ATOM 1000 C C . LEU A 1 130 ? 17.148 17.917 -21.248 1.00 45.12 130 LEU A C 1
ATOM 1002 O O . LEU A 1 130 ? 17.923 16.964 -21.207 1.00 45.12 130 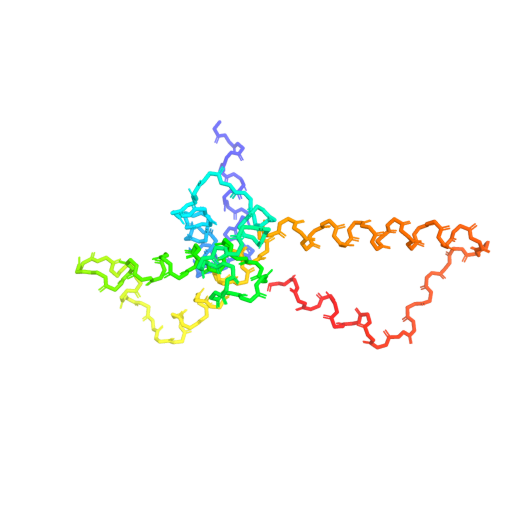LEU A O 1
ATOM 1006 N N . ASP A 1 131 ? 17.495 19.140 -20.852 1.00 43.81 131 ASP A N 1
ATOM 1007 C CA . ASP A 1 131 ? 18.827 19.459 -20.316 1.00 43.81 131 ASP A CA 1
ATOM 1008 C C . ASP A 1 131 ? 18.903 19.461 -18.782 1.00 43.81 131 ASP A C 1
ATOM 1010 O O . ASP A 1 131 ? 19.900 19.908 -18.220 1.00 43.81 131 ASP A O 1
ATOM 1014 N N . ASN A 1 132 ? 17.915 18.911 -18.066 1.00 42.78 132 ASN A N 1
ATOM 1015 C CA . ASN A 1 132 ? 17.985 18.841 -16.607 1.00 42.78 132 ASN A CA 1
ATOM 1016 C C . ASN A 1 132 ? 18.021 17.412 -16.061 1.00 42.78 132 ASN A C 1
ATOM 1018 O O . ASN A 1 132 ? 17.142 16.584 -16.277 1.00 42.78 132 ASN A O 1
ATOM 1022 N N . TYR A 1 133 ? 19.067 17.164 -15.269 1.00 46.53 133 TYR A N 1
ATOM 1023 C CA . TYR A 1 133 ? 19.372 15.942 -14.521 1.00 46.53 133 TYR A CA 1
ATOM 1024 C C . TYR A 1 133 ? 18.175 15.365 -13.735 1.00 46.53 133 TYR A C 1
ATOM 1026 O O . TYR A 1 133 ? 18.10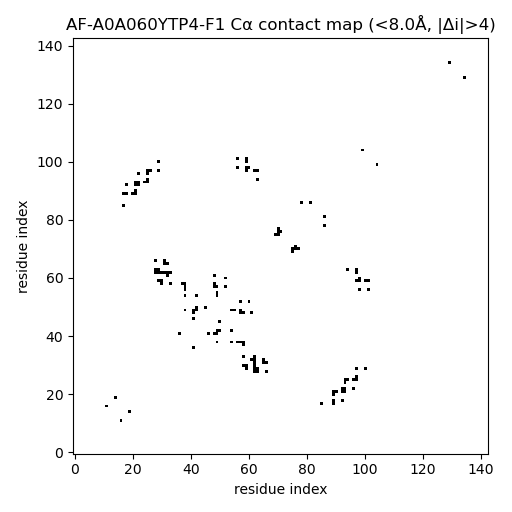6 14.150 -13.536 1.00 46.53 133 TYR A O 1
ATOM 1034 N N . SER A 1 134 ? 17.211 16.209 -13.353 1.00 48.47 134 SER A N 1
ATOM 1035 C CA . SER A 1 134 ? 15.967 15.828 -12.674 1.00 48.47 134 SER A CA 1
ATOM 1036 C C . SER A 1 134 ? 15.068 14.894 -13.496 1.00 48.47 134 SER A C 1
ATOM 1038 O O . SER A 1 134 ? 14.452 14.000 -12.919 1.00 48.47 134 SER A O 1
ATOM 1040 N N . ASP A 1 135 ? 15.065 14.999 -14.829 1.00 48.22 135 ASP A N 1
ATOM 1041 C CA . ASP A 1 135 ? 14.186 14.185 -15.686 1.00 48.22 135 ASP A CA 1
ATOM 1042 C C . ASP A 1 135 ? 14.643 12.716 -15.774 1.00 48.22 135 ASP A C 1
ATOM 1044 O O . ASP A 1 135 ? 13.856 11.817 -16.071 1.00 48.22 135 ASP A O 1
ATOM 1048 N N . ARG A 1 136 ? 15.911 12.420 -15.444 1.00 47.81 136 ARG A N 1
ATOM 1049 C CA . ARG A 1 136 ? 16.441 11.042 -15.457 1.00 47.81 136 ARG A CA 1
ATOM 1050 C C . ARG A 1 136 ? 16.031 10.207 -14.243 1.00 47.81 136 ARG A C 1
ATOM 1052 O O . ARG A 1 136 ? 16.091 8.980 -14.315 1.00 47.81 136 ARG A O 1
ATOM 1059 N N . ILE A 1 137 ? 15.621 10.839 -13.143 1.00 48.03 137 ILE A N 1
ATOM 1060 C CA . ILE A 1 137 ? 15.166 10.137 -11.930 1.00 48.03 137 ILE A CA 1
ATOM 1061 C C . ILE A 1 137 ? 13.713 9.667 -12.107 1.00 48.03 137 ILE A C 1
ATOM 1063 O O . ILE A 1 137 ? 13.364 8.576 -11.663 1.00 48.03 137 ILE A O 1
ATOM 1067 N N . GLN A 1 138 ? 12.893 10.430 -12.834 1.00 47.34 138 GLN A N 1
ATOM 1068 C CA . GLN A 1 138 ? 11.474 10.127 -13.040 1.00 47.34 138 GLN A CA 1
ATOM 1069 C C . GLN A 1 138 ? 11.236 8.914 -13.959 1.00 47.34 138 GLN A C 1
ATOM 1071 O O . GLN A 1 138 ? 10.226 8.233 -13.828 1.00 47.34 138 GLN A O 1
ATOM 1076 N N . VAL A 1 139 ? 12.195 8.576 -14.828 1.00 47.88 139 VAL A N 1
ATOM 1077 C CA . VAL A 1 139 ? 12.102 7.417 -15.741 1.00 47.88 139 VAL A CA 1
ATOM 1078 C C . VAL A 1 139 ? 12.499 6.090 -15.071 1.00 47.88 139 VAL A C 1
ATOM 1080 O O . VAL A 1 139 ? 12.108 5.027 -15.538 1.00 47.88 139 VAL A O 1
ATOM 1083 N N . ARG A 1 140 ? 13.244 6.107 -13.956 1.00 39.78 140 ARG A N 1
ATOM 1084 C CA . ARG A 1 140 ? 13.707 4.879 -13.269 1.00 39.78 140 ARG A CA 1
ATOM 1085 C C . ARG A 1 140 ? 12.816 4.410 -12.114 1.00 39.78 140 ARG A C 1
ATOM 1087 O O . ARG A 1 140 ? 13.117 3.386 -11.514 1.00 39.78 140 ARG A O 1
ATOM 1094 N N . GLY A 1 141 ? 11.746 5.140 -11.800 1.00 38.34 141 GLY A N 1
ATOM 1095 C CA . GLY A 1 141 ? 10.782 4.776 -10.754 1.00 38.34 141 GLY A CA 1
ATOM 1096 C C . GLY A 1 141 ? 9.573 3.975 -11.246 1.00 38.34 141 GLY A C 1
ATOM 1097 O O . GLY A 1 141 ? 8.642 3.774 -10.474 1.00 38.34 141 GLY A O 1
ATOM 1098 N N . HIS A 1 142 ? 9.542 3.577 -12.520 1.00 46.75 142 HIS A N 1
ATOM 1099 C CA . HIS A 1 142 ? 8.478 2.761 -13.119 1.00 46.75 142 HIS A CA 1
ATOM 1100 C C . HIS A 1 142 ? 9.075 1.512 -13.779 1.00 46.75 142 HIS A C 1
ATOM 1102 O O . HIS A 1 142 ? 9.026 1.337 -14.997 1.00 46.75 142 HIS A O 1
ATOM 1108 N N . SER A 1 143 ? 9.698 0.654 -12.977 1.00 36.34 143 SER A N 1
ATOM 1109 C CA . SER A 1 143 ? 9.931 -0.752 -13.324 1.00 36.34 143 SER A CA 1
ATOM 1110 C C . SER A 1 143 ? 9.646 -1.596 -12.099 1.00 36.34 143 SER A C 1
ATOM 1112 O O . SER A 1 143 ? 10.160 -1.212 -11.023 1.00 36.34 143 SER A O 1
#

Foldseek 3Di:
DPVVVVVVVVVCVPDDPLLVVLVVLLVVQLQPPPPPDDLVVCCVVVHPQCVVVVSQLSRLVVSLVVSVVQCVPPPNVPCVPPDPVSVVVSSVSSSLSSSVVPCVVVVVVVVVVVVVVVVVVPDDDPDPPPPDPVVVVVVPSPD

Radius of gyration: 19.83 Å; Cα contacts (8 Å, |Δi|>4): 80; chains: 1; bounding box: 37×51×45 Å

Solvent-accessible surface area (backbone atoms only — not comparable to full-atom values): 8515 Å² total; per-residue (Å²): 122,69,71,65,52,59,54,53,58,54,48,60,75,75,42,53,75,63,55,53,52,23,53,54,51,26,69,70,26,49,66,45,89,63,84,88,69,54,59,69,55,36,44,77,66,67,30,72,58,19,65,74,41,68,67,51,57,29,58,35,52,46,6,51,52,51,50,60,50,53,36,72,41,91,94,42,50,87,60,74,88,50,52,74,68,53,48,54,51,34,51,51,52,25,50,57,56,26,57,63,66,42,59,69,61,56,51,50,52,53,51,52,50,50,52,50,55,65,64,52,76,75,63,97,64,100,65,88,81,83,84,53,80,71,63,65,58,69,67,70,76,76,122